Protein AF-A0A8T3VED1-F1 (afdb_monomer_lite)

Sequence (110 aa):
MIINKYISLVITGVLFLMLMLLLSSLVMLINPGMNIVYSGIIVIFFVFICRAFYNFLRNDDQYKNTRKRSSDIEGESYITKGESDIKKTFVIVWVFLMTILLAVTFIIIA

Structure (mmCIF, N/CA/C/O backbone):
data_AF-A0A8T3VED1-F1
#
_entry.id   AF-A0A8T3VED1-F1
#
loop_
_atom_site.group_PDB
_atom_site.id
_atom_site.type_symbol
_atom_site.label_atom_id
_atom_site.label_alt_id
_atom_site.label_comp_id
_atom_site.label_asym_id
_atom_site.label_entity_id
_atom_site.label_seq_id
_atom_site.pdbx_PDB_ins_code
_atom_site.Cartn_x
_atom_site.Cartn_y
_atom_site.Cartn_z
_atom_site.occupancy
_atom_site.B_iso_or_equiv
_atom_site.auth_seq_id
_atom_site.auth_comp_id
_atom_site.auth_asym_id
_atom_site.auth_atom_id
_atom_site.pdbx_PDB_model_num
ATOM 1 N N . MET A 1 1 ? -13.991 -5.048 17.903 1.00 48.25 1 MET A N 1
ATOM 2 C CA . MET A 1 1 ? -12.516 -4.964 18.005 1.00 48.25 1 MET A CA 1
ATOM 3 C C . MET A 1 1 ? -11.882 -5.871 16.945 1.00 48.25 1 MET A C 1
ATOM 5 O O . MET A 1 1 ? -11.138 -6.782 17.281 1.00 48.25 1 MET A O 1
ATOM 9 N N . ILE A 1 2 ? -12.244 -5.677 15.668 1.00 46.62 2 ILE A N 1
ATOM 10 C CA . ILE A 1 2 ? -11.841 -6.581 14.576 1.00 46.62 2 ILE A CA 1
ATOM 11 C C . ILE A 1 2 ? -10.450 -6.186 14.073 1.00 46.62 2 ILE A C 1
ATOM 13 O O . ILE A 1 2 ? -9.627 -7.053 13.805 1.00 46.62 2 ILE A O 1
ATOM 17 N N . ILE A 1 3 ? -10.108 -4.899 14.090 1.00 58.72 3 ILE A N 1
ATOM 18 C CA . ILE A 1 3 ? -8.728 -4.435 13.927 1.00 58.72 3 ILE A CA 1
ATOM 19 C C . ILE A 1 3 ? -7.980 -4.598 15.266 1.00 58.72 3 ILE A C 1
ATOM 21 O O . ILE A 1 3 ? -7.737 -3.659 16.020 1.00 58.72 3 ILE A O 1
ATOM 25 N N . ASN A 1 4 ? -7.645 -5.843 15.610 1.00 67.06 4 ASN A N 1
ATOM 26 C CA . ASN A 1 4 ? -6.657 -6.145 16.649 1.00 67.06 4 ASN A CA 1
ATOM 27 C C . ASN A 1 4 ? -5.262 -5.703 16.154 1.00 67.06 4 ASN A C 1
ATOM 29 O O . ASN A 1 4 ? -5.001 -5.733 14.953 1.00 67.06 4 ASN A O 1
ATOM 33 N N . LYS A 1 5 ? -4.335 -5.358 17.058 1.00 67.31 5 LYS A N 1
ATOM 34 C CA . LYS A 1 5 ? -2.947 -4.949 16.750 1.00 67.31 5 LYS A CA 1
ATOM 35 C C . LYS A 1 5 ? -2.270 -5.871 15.728 1.00 67.31 5 LYS A C 1
ATOM 37 O O . LYS A 1 5 ? -1.517 -5.397 14.878 1.00 67.31 5 LYS A O 1
ATOM 42 N N . TYR A 1 6 ? -2.538 -7.173 15.825 1.00 77.31 6 TYR A N 1
ATOM 43 C CA . TYR A 1 6 ? -2.026 -8.190 14.908 1.00 77.31 6 TYR A CA 1
ATOM 44 C C . TYR A 1 6 ? -2.647 -8.085 13.511 1.00 77.31 6 TYR A C 1
ATOM 46 O O . TYR A 1 6 ? -1.922 -8.123 12.525 1.00 77.31 6 TYR A O 1
ATOM 54 N N . ILE A 1 7 ? -3.960 -7.868 13.415 1.00 79.81 7 ILE A N 1
ATOM 55 C CA . ILE A 1 7 ? -4.667 -7.697 12.139 1.00 79.81 7 ILE A CA 1
ATOM 56 C C . ILE A 1 7 ? -4.227 -6.398 11.453 1.00 79.81 7 ILE A C 1
ATOM 58 O O . ILE A 1 7 ? -3.926 -6.421 10.265 1.00 79.81 7 ILE A O 1
ATOM 62 N N . SER A 1 8 ? -4.066 -5.288 12.187 1.00 79.56 8 SER A N 1
ATOM 63 C CA . SER A 1 8 ? -3.516 -4.041 11.621 1.00 79.56 8 SER A CA 1
ATOM 64 C C . SER A 1 8 ? -2.123 -4.245 11.027 1.00 79.56 8 SER A C 1
ATOM 66 O O . SER A 1 8 ? -1.795 -3.681 9.983 1.00 79.56 8 SER A O 1
ATOM 68 N N . LEU A 1 9 ? -1.294 -5.046 11.704 1.00 82.88 9 LEU A N 1
ATOM 69 C CA . LEU A 1 9 ? 0.062 -5.357 11.265 1.00 82.88 9 LEU A CA 1
ATOM 70 C C . LEU A 1 9 ? 0.046 -6.222 10.002 1.00 82.88 9 LEU A C 1
ATOM 72 O O . LEU A 1 9 ? 0.769 -5.909 9.062 1.00 82.88 9 LEU A O 1
ATOM 76 N N . VAL A 1 10 ? -0.820 -7.238 9.945 1.00 86.75 10 VAL A N 1
ATOM 77 C CA . VAL A 1 10 ? -1.007 -8.071 8.746 1.00 86.75 10 VAL A CA 1
ATOM 78 C C . VAL A 1 10 ? -1.474 -7.224 7.561 1.00 86.75 10 VAL A C 1
ATOM 80 O O . VAL A 1 10 ? -0.852 -7.286 6.507 1.00 86.75 10 VAL A O 1
ATOM 83 N N . ILE A 1 11 ? -2.494 -6.374 7.728 1.00 86.38 11 ILE A N 1
ATOM 84 C CA . ILE A 1 11 ? -3.006 -5.518 6.640 1.00 86.38 11 ILE A CA 1
ATOM 85 C C . ILE A 1 11 ? -1.923 -4.539 6.163 1.00 86.38 11 ILE A C 1
ATOM 87 O O . ILE A 1 11 ? -1.770 -4.315 4.965 1.00 86.38 11 ILE A O 1
ATOM 91 N N . THR A 1 12 ? -1.115 -4.000 7.079 1.00 87.88 12 THR A N 1
ATOM 92 C CA . THR A 1 12 ? 0.018 -3.135 6.712 1.00 87.88 12 THR A CA 1
ATOM 93 C C . THR A 1 12 ? 1.106 -3.913 5.963 1.00 87.88 12 THR A C 1
ATOM 95 O O . THR A 1 12 ? 1.683 -3.399 5.009 1.00 87.88 12 THR A O 1
ATOM 98 N N . GLY A 1 13 ? 1.374 -5.161 6.355 1.00 86.69 13 GLY A N 1
ATOM 99 C CA . GLY A 1 13 ? 2.285 -6.047 5.628 1.00 86.69 13 GLY A CA 1
ATOM 100 C C . GLY A 1 13 ? 1.801 -6.332 4.204 1.00 86.69 13 GLY A C 1
ATOM 101 O O . GLY A 1 13 ? 2.585 -6.249 3.263 1.00 86.69 13 GLY A O 1
ATOM 102 N N . VAL A 1 14 ? 0.499 -6.585 4.030 1.00 89.56 14 VAL A N 1
ATOM 103 C CA . VAL A 1 14 ? -0.125 -6.766 2.707 1.00 89.56 14 VAL A CA 1
ATOM 104 C C . VAL A 1 14 ? 0.001 -5.496 1.861 1.00 89.56 14 VAL A C 1
ATOM 106 O O . VAL A 1 14 ? 0.371 -5.582 0.692 1.00 89.56 14 VAL A O 1
ATOM 109 N N . LEU A 1 15 ? -0.229 -4.317 2.451 1.00 89.06 15 LEU A N 1
ATOM 110 C CA . LEU A 1 15 ? -0.008 -3.032 1.783 1.00 89.06 15 LEU A CA 1
ATOM 111 C C . LEU A 1 15 ? 1.429 -2.896 1.275 1.00 89.06 15 LEU A C 1
ATOM 113 O O . LEU A 1 15 ? 1.638 -2.546 0.114 1.00 89.06 15 LEU A O 1
ATOM 117 N N . PHE A 1 16 ? 2.412 -3.191 2.126 1.00 90.06 16 PHE A N 1
ATOM 118 C CA . PHE A 1 16 ? 3.817 -3.103 1.746 1.00 90.06 16 PHE A CA 1
ATOM 119 C C . PHE A 1 16 ? 4.148 -4.046 0.585 1.00 90.06 16 PHE A C 1
ATOM 121 O O . PHE A 1 16 ? 4.773 -3.626 -0.385 1.00 90.06 16 PHE A O 1
ATOM 128 N N . LEU A 1 17 ? 3.677 -5.296 0.637 1.00 91.25 17 LEU A N 1
ATOM 129 C CA . LEU A 1 17 ? 3.880 -6.262 -0.445 1.00 91.25 17 LEU A CA 1
ATOM 130 C C . LEU A 1 17 ? 3.285 -5.777 -1.772 1.00 91.25 17 LEU A C 1
ATOM 132 O O . LEU A 1 17 ? 3.955 -5.850 -2.800 1.00 91.25 17 LEU A O 1
ATOM 136 N N . MET A 1 18 ? 2.065 -5.234 -1.756 1.00 90.12 18 MET A N 1
ATOM 137 C CA . MET A 1 18 ? 1.439 -4.688 -2.963 1.00 90.12 18 MET A CA 1
ATOM 138 C C . MET A 1 18 ? 2.203 -3.487 -3.528 1.00 90.12 18 MET A C 1
ATOM 140 O O . MET A 1 18 ? 2.365 -3.386 -4.741 1.00 90.12 18 MET A O 1
ATOM 144 N N . LEU A 1 19 ? 2.715 -2.601 -2.671 1.00 90.19 19 LEU A N 1
ATOM 145 C CA . LEU A 1 19 ? 3.548 -1.475 -3.099 1.00 90.19 19 LEU A CA 1
ATOM 146 C C . LEU A 1 19 ? 4.867 -1.945 -3.731 1.00 90.19 19 LEU A C 1
ATOM 148 O O . LEU A 1 19 ? 5.266 -1.418 -4.768 1.00 90.19 19 LEU A O 1
ATOM 152 N N . MET A 1 20 ? 5.518 -2.961 -3.158 1.00 90.00 20 MET A N 1
ATOM 153 C CA . MET A 1 20 ? 6.757 -3.523 -3.711 1.00 90.00 20 MET A CA 1
ATOM 154 C C . MET A 1 20 ? 6.526 -4.215 -5.059 1.00 90.00 20 MET A C 1
ATOM 156 O O . MET A 1 20 ? 7.339 -4.057 -5.969 1.00 90.00 20 MET A O 1
ATOM 160 N N . LEU A 1 21 ? 5.402 -4.921 -5.225 1.00 89.06 21 LEU A N 1
ATOM 161 C CA . LEU A 1 21 ? 4.997 -5.478 -6.520 1.00 89.06 21 LEU A CA 1
ATOM 162 C C . LEU A 1 21 ? 4.777 -4.376 -7.560 1.00 89.06 21 LEU A C 1
ATOM 164 O O . LEU A 1 21 ? 5.260 -4.483 -8.687 1.00 89.06 21 LEU A O 1
ATOM 168 N N . LEU A 1 22 ? 4.104 -3.292 -7.171 1.00 86.56 22 LEU A N 1
ATOM 169 C CA . LEU A 1 22 ? 3.847 -2.160 -8.054 1.00 86.56 22 LEU A CA 1
ATOM 170 C C . LEU A 1 22 ? 5.166 -1.493 -8.476 1.00 86.56 22 LEU A C 1
ATOM 172 O O . LEU A 1 22 ? 5.383 -1.268 -9.665 1.00 86.56 22 LEU A O 1
ATOM 176 N N . LEU A 1 23 ? 6.100 -1.285 -7.544 1.00 86.88 23 LEU A N 1
ATOM 177 C CA .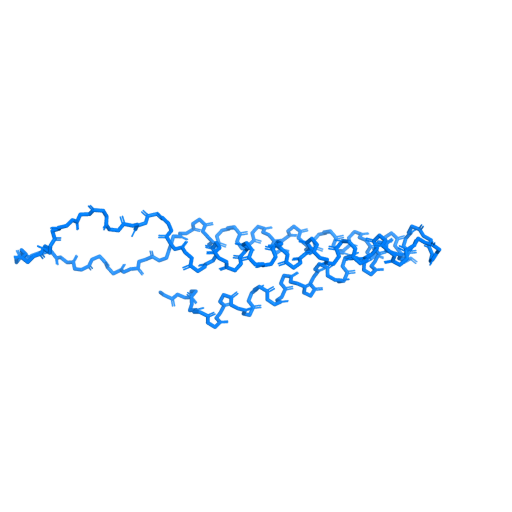 LEU A 1 23 ? 7.446 -0.798 -7.856 1.00 86.88 23 LEU A CA 1
ATOM 178 C C . LEU A 1 23 ? 8.191 -1.729 -8.813 1.00 86.88 23 LEU A C 1
ATOM 180 O O . LEU A 1 23 ? 8.747 -1.250 -9.796 1.00 86.88 23 LEU A O 1
ATOM 184 N N . SER A 1 24 ? 8.171 -3.041 -8.569 1.00 83.69 24 SER A N 1
ATOM 185 C CA . SER A 1 24 ? 8.795 -4.014 -9.471 1.00 83.69 24 SER A CA 1
ATOM 186 C C . SER A 1 24 ? 8.211 -3.927 -10.883 1.00 83.69 24 SER A C 1
ATOM 188 O O . SER A 1 24 ? 8.957 -3.957 -11.858 1.00 83.69 24 SER A O 1
ATOM 190 N N . SER A 1 25 ? 6.888 -3.777 -10.998 1.00 82.62 25 SER A N 1
ATOM 191 C CA . SER A 1 25 ? 6.205 -3.638 -12.288 1.00 82.62 25 SER A CA 1
ATOM 192 C C . SER A 1 25 ? 6.575 -2.327 -13.003 1.00 82.62 25 SER A C 1
ATOM 194 O O . SER A 1 25 ? 6.871 -2.328 -14.194 1.00 82.62 25 SER A O 1
ATOM 196 N N . LEU A 1 26 ? 6.674 -1.214 -12.270 1.00 80.94 26 LEU A N 1
ATOM 197 C CA . LEU A 1 26 ? 7.085 0.081 -12.821 1.00 80.94 26 LEU A CA 1
ATOM 198 C C . LEU A 1 26 ? 8.545 0.095 -13.279 1.00 80.94 26 LEU A C 1
ATOM 200 O O . LEU A 1 26 ? 8.847 0.651 -14.332 1.00 80.94 26 LEU A O 1
ATOM 204 N N . VAL A 1 27 ? 9.449 -0.521 -12.512 1.00 79.56 27 VAL A N 1
ATOM 205 C CA . VAL A 1 27 ? 10.866 -0.645 -12.892 1.00 79.56 27 VAL A CA 1
ATOM 206 C C . VAL A 1 27 ? 11.004 -1.435 -14.192 1.00 79.56 27 VAL A C 1
ATOM 208 O O . VAL A 1 27 ? 11.819 -1.078 -15.039 1.00 79.56 27 VAL A O 1
ATOM 211 N N . MET A 1 28 ? 10.177 -2.464 -14.386 1.00 78.00 28 MET A N 1
ATOM 212 C CA . MET A 1 28 ? 10.172 -3.234 -15.627 1.00 78.00 28 MET A CA 1
ATOM 213 C C . MET A 1 28 ? 9.640 -2.425 -16.822 1.00 78.00 28 MET A C 1
ATOM 215 O O . MET A 1 28 ? 10.181 -2.546 -17.918 1.00 78.00 28 MET A O 1
ATOM 219 N N . LEU A 1 29 ? 8.643 -1.555 -16.611 1.00 76.00 29 LEU A N 1
ATOM 220 C CA . LEU A 1 29 ? 8.072 -0.692 -17.656 1.00 76.00 29 LEU A CA 1
ATOM 221 C C . LEU A 1 29 ? 8.987 0.460 -18.091 1.00 76.00 29 LEU A C 1
ATOM 223 O O . LEU A 1 29 ? 9.046 0.783 -19.273 1.00 76.00 29 LEU A O 1
ATOM 227 N N . ILE A 1 30 ? 9.685 1.110 -17.155 1.00 74.44 30 ILE A N 1
ATOM 228 C CA . ILE A 1 30 ? 10.393 2.383 -17.404 1.00 74.44 30 ILE A CA 1
ATOM 229 C C . ILE A 1 30 ? 11.866 2.151 -17.816 1.00 74.44 30 ILE A C 1
ATOM 231 O O . ILE A 1 30 ? 12.645 3.096 -17.864 1.00 74.44 30 ILE A O 1
ATOM 235 N N . ASN A 1 31 ? 12.226 0.925 -18.232 1.00 66.50 31 ASN A N 1
ATOM 236 C CA . ASN A 1 31 ? 13.568 0.476 -18.649 1.00 66.50 31 ASN A CA 1
ATOM 237 C C . ASN A 1 31 ? 14.459 0.052 -17.444 1.00 66.50 31 ASN A C 1
ATOM 239 O O . ASN A 1 31 ? 14.603 0.826 -16.492 1.00 66.50 31 ASN A O 1
ATOM 243 N N . PRO A 1 32 ? 15.124 -1.128 -17.471 1.00 61.41 32 PRO A N 1
ATOM 244 C CA . PRO A 1 32 ? 15.973 -1.643 -16.377 1.00 61.41 32 PRO A CA 1
ATOM 245 C C . PRO A 1 32 ? 17.149 -0.742 -15.961 1.00 61.41 32 PRO A C 1
ATOM 247 O O . PRO A 1 32 ? 17.796 -1.005 -14.950 1.00 61.41 32 PRO A O 1
ATOM 250 N N . GLY A 1 33 ? 17.441 0.315 -16.726 1.00 59.03 33 GLY A N 1
ATOM 251 C CA . GLY A 1 33 ? 18.478 1.303 -16.421 1.00 59.03 33 GLY A CA 1
ATOM 252 C C . GLY A 1 33 ? 18.059 2.414 -15.451 1.00 59.03 33 GLY A C 1
ATOM 253 O O . GLY A 1 33 ? 18.901 3.240 -15.093 1.00 59.03 33 GLY A O 1
ATOM 254 N N . MET A 1 34 ? 16.791 2.478 -15.022 1.00 57.94 34 MET A N 1
ATOM 255 C CA . MET A 1 34 ? 16.353 3.464 -14.029 1.00 57.94 34 MET A CA 1
ATOM 256 C C . MET A 1 34 ? 17.088 3.245 -12.702 1.00 57.94 34 MET A C 1
ATOM 258 O O . MET A 1 34 ? 16.901 2.247 -12.011 1.00 57.94 34 MET A O 1
ATOM 262 N N . ASN A 1 35 ? 17.956 4.210 -12.384 1.00 61.94 35 ASN A N 1
ATOM 263 C CA . ASN A 1 35 ? 18.916 4.212 -11.283 1.00 61.94 35 ASN A CA 1
ATOM 264 C C . ASN A 1 35 ? 18.365 3.584 -9.992 1.00 61.94 35 ASN A C 1
ATOM 266 O O . ASN A 1 35 ? 17.401 4.084 -9.410 1.00 61.94 35 ASN A O 1
ATOM 270 N N . ILE A 1 36 ? 19.067 2.562 -9.490 1.00 67.38 36 ILE A N 1
ATOM 271 C CA . ILE A 1 36 ? 18.865 1.908 -8.182 1.00 67.38 36 ILE A CA 1
ATOM 272 C C . ILE A 1 36 ? 18.586 2.931 -7.068 1.00 67.38 36 ILE A C 1
ATOM 274 O O . ILE A 1 36 ? 17.742 2.701 -6.203 1.00 67.38 36 ILE A O 1
ATOM 278 N N . VAL A 1 37 ? 19.228 4.099 -7.129 1.00 68.12 37 VAL A N 1
ATOM 279 C CA . VAL A 1 37 ? 19.033 5.213 -6.193 1.00 68.12 37 VAL A CA 1
ATOM 280 C C . VAL A 1 37 ? 17.572 5.686 -6.131 1.00 68.12 37 VAL A C 1
ATOM 282 O O . VAL A 1 37 ? 17.038 5.845 -5.035 1.00 68.12 37 VAL A O 1
ATOM 285 N N . TYR A 1 38 ? 16.886 5.849 -7.269 1.00 77.12 38 TYR A N 1
ATOM 286 C CA . TYR A 1 38 ? 15.473 6.248 -7.287 1.00 77.12 38 TYR A CA 1
ATOM 287 C C . TYR A 1 38 ? 14.570 5.159 -6.708 1.00 77.12 38 TYR A C 1
ATOM 289 O O . TYR A 1 38 ? 13.668 5.469 -5.932 1.00 77.12 38 TYR A O 1
ATOM 297 N N . SER A 1 39 ? 14.850 3.886 -7.007 1.00 77.75 39 SER A N 1
ATOM 298 C CA . SER A 1 39 ? 14.109 2.771 -6.405 1.00 77.75 39 SER A CA 1
ATOM 299 C C . SER A 1 39 ? 14.272 2.741 -4.879 1.00 77.75 39 SER A C 1
ATOM 301 O O . SER A 1 39 ? 13.287 2.583 -4.163 1.00 77.75 39 SER A O 1
ATOM 303 N N . GLY A 1 40 ? 15.478 3.014 -4.364 1.00 81.12 40 GLY A N 1
ATOM 304 C CA . GLY A 1 40 ? 15.744 3.095 -2.927 1.00 81.12 40 GLY A CA 1
ATOM 305 C C . GLY A 1 40 ? 14.980 4.229 -2.238 1.00 81.12 40 GLY A C 1
ATOM 306 O O . GLY A 1 40 ? 14.392 4.018 -1.178 1.00 81.12 40 GLY A O 1
ATOM 307 N N . ILE A 1 41 ? 14.917 5.411 -2.861 1.00 85.06 41 ILE A N 1
ATOM 308 C CA . ILE A 1 41 ? 14.135 6.549 -2.346 1.00 85.06 41 ILE A CA 1
ATOM 309 C C . ILE A 1 41 ? 12.641 6.196 -2.285 1.00 85.06 41 ILE A C 1
ATOM 311 O O . ILE A 1 41 ? 11.979 6.480 -1.284 1.00 85.06 41 ILE A O 1
ATOM 315 N N . ILE A 1 42 ? 12.115 5.529 -3.317 1.00 85.31 42 ILE A N 1
ATOM 316 C CA . ILE A 1 42 ? 10.710 5.104 -3.361 1.00 85.31 42 ILE A CA 1
ATOM 317 C C . ILE A 1 42 ? 10.412 4.061 -2.273 1.00 85.31 42 ILE A C 1
ATOM 319 O O . ILE A 1 42 ? 9.392 4.163 -1.593 1.00 85.31 42 ILE A O 1
ATOM 323 N N . VAL A 1 43 ? 11.316 3.106 -2.032 1.00 87.44 43 VAL A N 1
ATOM 324 C CA . VAL A 1 43 ? 11.162 2.122 -0.945 1.00 87.44 43 VAL A CA 1
ATOM 325 C C . VAL A 1 43 ? 11.104 2.808 0.422 1.00 87.44 43 VAL A C 1
ATOM 327 O O . VAL A 1 43 ? 10.238 2.481 1.234 1.00 87.44 43 VAL A O 1
ATOM 330 N N . ILE A 1 44 ? 11.972 3.793 0.681 1.00 87.56 44 ILE A N 1
ATOM 331 C CA . ILE A 1 44 ? 11.938 4.565 1.935 1.00 87.56 44 ILE A CA 1
ATOM 332 C C . ILE A 1 44 ? 10.583 5.263 2.085 1.00 87.56 44 ILE A C 1
ATOM 334 O O . ILE A 1 44 ? 9.957 5.186 3.145 1.00 87.56 44 ILE A O 1
ATOM 338 N N . PHE A 1 45 ? 10.090 5.891 1.016 1.00 88.62 45 PHE A N 1
ATOM 339 C CA . PHE A 1 45 ? 8.779 6.531 1.008 1.00 88.62 45 PHE A CA 1
ATOM 340 C C . PHE A 1 45 ? 7.642 5.537 1.306 1.00 88.62 45 PHE A C 1
ATOM 342 O O . PHE A 1 45 ? 6.758 5.828 2.115 1.00 88.62 45 PHE A O 1
ATOM 349 N N . PHE A 1 46 ? 7.697 4.322 0.754 1.00 90.94 46 PHE A N 1
ATOM 350 C CA . PHE A 1 46 ? 6.726 3.264 1.049 1.00 90.94 46 PHE A CA 1
ATOM 351 C C . PHE A 1 46 ? 6.754 2.810 2.506 1.00 90.94 46 PHE A C 1
ATOM 353 O O . PHE A 1 46 ? 5.693 2.576 3.085 1.00 90.94 46 PHE A O 1
ATOM 360 N N . VAL A 1 47 ? 7.929 2.736 3.135 1.00 88.62 47 VAL A N 1
ATOM 361 C CA . VAL A 1 47 ? 8.038 2.435 4.572 1.00 88.62 47 VAL A CA 1
ATOM 362 C C . VAL A 1 47 ? 7.357 3.522 5.408 1.00 88.62 47 VAL A C 1
ATOM 364 O O . VAL A 1 47 ? 6.628 3.204 6.352 1.00 88.62 47 VAL A O 1
ATOM 367 N N . PHE A 1 48 ? 7.523 4.799 5.048 1.00 89.25 48 PHE A N 1
ATOM 368 C CA . PHE A 1 48 ? 6.813 5.900 5.707 1.00 89.25 48 PHE A CA 1
ATOM 369 C C . PHE A 1 48 ? 5.295 5.798 5.535 1.00 89.25 48 PHE A C 1
ATOM 371 O O . PHE A 1 48 ? 4.569 5.932 6.523 1.00 89.25 48 PHE A O 1
ATOM 378 N N . ILE A 1 49 ? 4.816 5.489 4.326 1.00 88.94 49 ILE A N 1
ATOM 379 C CA . ILE A 1 49 ? 3.388 5.254 4.062 1.00 88.94 49 ILE A CA 1
ATOM 380 C C . ILE A 1 49 ? 2.865 4.097 4.914 1.00 88.94 49 ILE A C 1
ATOM 382 O O . ILE A 1 49 ? 1.841 4.242 5.575 1.00 88.94 49 ILE A O 1
ATOM 386 N N . CYS A 1 50 ? 3.574 2.969 4.959 1.00 87.44 50 CYS A N 1
ATOM 387 C CA . CYS A 1 50 ? 3.163 1.804 5.741 1.00 87.44 50 CYS A CA 1
ATOM 388 C C . CYS A 1 50 ? 3.103 2.121 7.237 1.00 87.44 50 CYS A C 1
ATOM 390 O O . CYS A 1 50 ? 2.171 1.712 7.926 1.00 87.44 50 CYS A O 1
ATOM 392 N N . ARG A 1 51 ? 4.054 2.911 7.749 1.00 86.12 51 ARG A N 1
ATOM 393 C CA . ARG A 1 51 ? 4.037 3.366 9.143 1.00 86.12 51 ARG A CA 1
ATOM 394 C C . ARG A 1 51 ? 2.849 4.286 9.430 1.00 86.12 51 ARG A C 1
ATOM 396 O O . ARG A 1 51 ? 2.204 4.132 10.466 1.00 86.12 51 ARG A O 1
ATOM 403 N N . ALA A 1 52 ? 2.546 5.219 8.528 1.00 84.75 52 ALA A N 1
ATOM 404 C CA . ALA A 1 52 ? 1.385 6.098 8.648 1.00 84.75 52 ALA A CA 1
ATOM 405 C C . ALA A 1 52 ? 0.070 5.306 8.587 1.00 84.75 52 ALA A C 1
ATOM 407 O O . ALA A 1 52 ? -0.809 5.507 9.421 1.00 84.75 52 ALA A O 1
ATOM 408 N N . PHE A 1 53 ? -0.030 4.348 7.666 1.00 85.88 53 PHE A N 1
ATOM 409 C CA . PHE A 1 53 ? -1.185 3.473 7.500 1.00 85.88 53 PHE A CA 1
ATOM 410 C C . PHE A 1 53 ? -1.403 2.561 8.714 1.00 85.88 53 PHE A C 1
ATOM 412 O O . PHE A 1 53 ? -2.517 2.468 9.224 1.00 85.88 53 PHE A O 1
ATOM 419 N N . TYR A 1 54 ? -0.340 1.965 9.260 1.00 83.25 54 TYR A N 1
ATOM 420 C CA . TYR A 1 54 ? -0.415 1.201 10.507 1.00 83.25 54 TYR A CA 1
ATOM 421 C C . TYR A 1 54 ? -0.916 2.057 11.673 1.00 83.25 54 TYR A C 1
ATOM 423 O O . TYR A 1 54 ? -1.792 1.633 12.429 1.00 83.25 54 TYR A O 1
ATOM 431 N N . ASN A 1 55 ? -0.386 3.276 11.809 1.00 80.81 55 ASN A N 1
ATOM 432 C CA . ASN A 1 55 ? -0.821 4.212 12.841 1.00 80.81 55 ASN A CA 1
ATOM 433 C C . ASN A 1 55 ? -2.285 4.627 12.651 1.00 80.81 55 ASN A C 1
ATOM 435 O O . ASN A 1 55 ? -3.012 4.685 13.635 1.00 80.81 55 ASN A O 1
ATOM 439 N N . PHE A 1 56 ? -2.738 4.849 11.415 1.00 79.56 56 PHE A N 1
ATOM 440 C CA . PHE A 1 56 ? -4.136 5.148 11.098 1.00 79.56 56 PHE A CA 1
ATOM 441 C C . PHE A 1 56 ? -5.073 3.992 11.470 1.00 79.56 56 PHE A C 1
ATOM 443 O O . PHE A 1 56 ? -6.103 4.201 12.112 1.00 79.56 56 PHE A O 1
ATOM 450 N N . LEU A 1 57 ? -4.702 2.752 11.134 1.00 77.62 57 LEU A N 1
ATOM 451 C CA . LEU A 1 57 ? -5.485 1.576 11.515 1.00 77.62 57 LEU A CA 1
ATOM 452 C C . LEU A 1 57 ? -5.542 1.411 13.037 1.00 77.62 57 LEU A C 1
ATOM 454 O O . LEU A 1 57 ? -6.598 1.089 13.577 1.00 77.62 57 LEU A O 1
ATOM 458 N N . ARG A 1 58 ? -4.431 1.680 13.731 1.00 74.94 58 ARG A N 1
ATOM 459 C CA . ARG A 1 58 ? -4.299 1.483 15.178 1.00 74.94 58 ARG A CA 1
ATOM 460 C C . ARG A 1 58 ? -4.904 2.602 16.033 1.00 74.94 58 ARG A C 1
ATOM 462 O O . ARG A 1 58 ? -5.407 2.309 17.115 1.00 74.94 58 ARG A O 1
ATOM 469 N N . ASN A 1 59 ? -4.844 3.857 15.596 1.00 69.31 59 ASN A N 1
ATOM 470 C CA . ASN A 1 59 ? -5.342 4.999 16.363 1.00 69.31 59 ASN A CA 1
ATOM 471 C C . ASN A 1 59 ? -6.806 5.271 16.015 1.00 69.31 59 ASN A C 1
ATOM 473 O O . ASN A 1 59 ? -7.112 5.770 14.935 1.00 69.31 59 ASN A O 1
ATOM 477 N N . ASP A 1 60 ? -7.740 4.947 16.907 1.00 60.84 60 ASP A N 1
ATOM 478 C CA . ASP A 1 60 ? -9.125 5.434 16.824 1.00 60.84 60 ASP A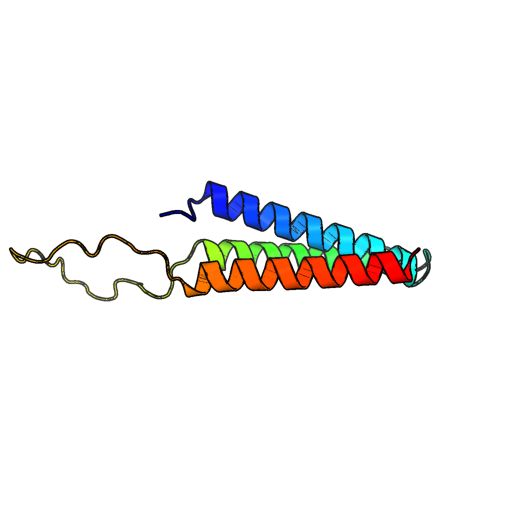 CA 1
ATOM 479 C C . ASP A 1 60 ? -9.191 6.892 17.313 1.00 60.84 60 ASP A C 1
ATOM 481 O O . ASP A 1 60 ? -9.633 7.186 18.421 1.00 60.84 60 ASP A O 1
ATOM 485 N N . ASP A 1 61 ? -8.725 7.828 16.479 1.00 53.06 61 ASP A N 1
ATOM 486 C CA . ASP A 1 61 ? -8.674 9.261 16.819 1.00 53.06 61 ASP A CA 1
ATOM 487 C C . ASP A 1 61 ? -10.063 9.899 17.012 1.00 53.06 61 AS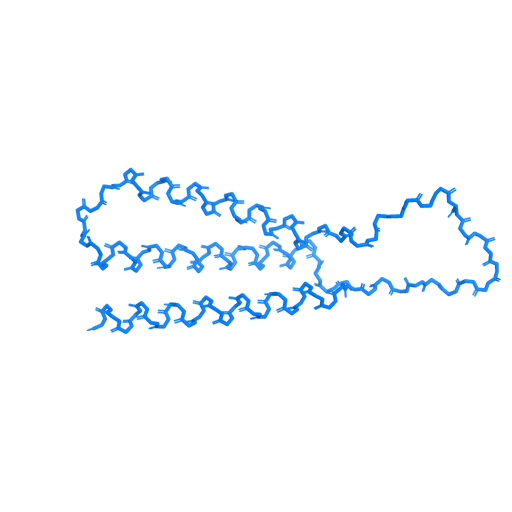P A C 1
ATOM 489 O O . ASP A 1 61 ? -10.177 10.963 17.619 1.00 53.06 61 ASP A O 1
ATOM 493 N N . GLN A 1 62 ? -11.131 9.232 16.564 1.00 49.69 62 GLN A N 1
ATOM 494 C CA . GLN A 1 62 ? -12.520 9.688 16.711 1.00 49.69 62 GLN A CA 1
ATOM 495 C C . GLN A 1 62 ? -13.020 9.669 18.168 1.00 49.69 62 GLN A C 1
ATOM 497 O O . GLN A 1 62 ? -14.007 10.325 18.482 1.00 49.69 62 GLN A O 1
ATOM 502 N N . TYR A 1 63 ? -12.334 8.964 19.075 1.00 50.19 63 TYR A N 1
ATOM 503 C CA . TYR A 1 63 ? -12.746 8.843 20.475 1.00 50.19 63 TYR A CA 1
ATOM 504 C C . TYR A 1 63 ? -11.553 8.955 21.430 1.00 50.19 63 TYR A C 1
ATOM 506 O O . TYR A 1 63 ? -11.352 8.120 22.314 1.00 50.19 63 TYR A O 1
ATOM 514 N N . LYS A 1 64 ? -10.758 10.028 21.305 1.00 44.66 64 LYS A N 1
ATOM 515 C CA . LYS A 1 64 ? -9.979 10.500 22.459 1.00 44.66 64 LYS A CA 1
ATOM 516 C C . LYS A 1 64 ? -10.985 10.886 23.534 1.00 44.66 64 LYS A C 1
ATOM 518 O O . LYS A 1 64 ? -11.694 11.875 23.375 1.00 44.66 64 LYS A O 1
ATOM 523 N N . ASN A 1 65 ? -11.073 10.099 24.605 1.00 49.81 65 ASN A N 1
ATOM 524 C CA . ASN A 1 65 ? -11.878 10.450 25.766 1.00 49.81 65 ASN A CA 1
ATOM 525 C C . ASN A 1 65 ? -11.277 11.710 26.414 1.00 49.81 65 ASN A C 1
ATOM 527 O O . ASN A 1 65 ? -10.442 11.641 27.309 1.00 49.81 65 ASN A O 1
ATOM 531 N N . THR A 1 66 ? -11.653 12.879 25.901 1.00 48.47 66 THR A N 1
ATOM 532 C CA . THR A 1 66 ? -11.301 14.194 26.443 1.00 48.47 66 THR A CA 1
ATOM 533 C C . THR A 1 66 ? -12.109 14.520 27.696 1.00 48.47 66 THR A C 1
ATOM 535 O O . THR A 1 66 ? -11.869 15.548 28.328 1.00 48.47 66 THR A O 1
ATOM 538 N N . ARG A 1 67 ? -13.039 13.649 28.116 1.00 47.59 67 ARG A N 1
ATOM 539 C CA . ARG A 1 67 ? -13.767 13.815 29.371 1.00 47.59 67 ARG A CA 1
ATOM 540 C C . ARG A 1 67 ? -12.974 13.175 30.512 1.00 47.59 67 ARG A C 1
ATOM 542 O O . ARG A 1 67 ? -12.929 11.959 30.650 1.00 47.59 67 ARG A O 1
ATOM 549 N N . LYS A 1 68 ? -12.432 14.011 31.405 1.00 43.84 68 LYS A N 1
ATOM 550 C CA . LYS A 1 68 ? -12.000 13.638 32.771 1.00 43.84 68 LYS A CA 1
ATOM 551 C C . LYS A 1 68 ? -13.190 13.248 33.678 1.00 43.84 68 LYS A C 1
ATOM 553 O O . LYS A 1 68 ? -13.233 13.634 34.840 1.00 43.84 68 LYS A O 1
ATOM 558 N N . ARG A 1 69 ? -14.204 12.558 33.160 1.00 46.03 69 ARG A N 1
ATOM 559 C CA . ARG A 1 69 ? -15.345 12.088 33.955 1.00 46.03 69 ARG A CA 1
ATOM 560 C C . ARG A 1 69 ? -15.382 10.574 33.839 1.00 46.03 69 ARG A C 1
ATOM 562 O O . ARG A 1 69 ? -15.686 10.072 32.760 1.00 46.03 69 ARG A O 1
ATOM 569 N N . SER A 1 70 ? -15.050 9.870 34.926 1.00 47.72 70 SER A N 1
ATOM 570 C CA . SER A 1 70 ? -15.562 8.512 35.090 1.00 47.72 70 SER A CA 1
ATOM 571 C C . SER A 1 70 ? -17.074 8.668 35.201 1.00 47.72 70 SER A C 1
ATOM 573 O O . SER A 1 70 ? -17.590 9.372 36.068 1.00 47.72 70 SER A O 1
ATOM 575 N N . SER A 1 71 ? -17.793 8.160 34.210 1.00 49.06 71 SER A N 1
ATOM 576 C CA . SER A 1 71 ? -19.245 8.083 34.242 1.00 49.06 71 SER A CA 1
ATOM 577 C C . SER A 1 71 ? -19.619 6.892 35.123 1.00 49.06 71 SER A C 1
ATOM 579 O O . SER A 1 71 ? -20.034 5.852 34.625 1.00 49.06 71 SER A O 1
ATOM 581 N N . ASP A 1 72 ? -19.424 7.038 36.434 1.00 47.59 72 ASP A N 1
ATOM 582 C CA . ASP A 1 72 ? -19.976 6.138 37.452 1.00 47.59 72 ASP A CA 1
ATOM 583 C C . ASP A 1 72 ? -21.441 6.535 37.710 1.00 47.59 72 ASP A C 1
ATOM 585 O O . ASP A 1 72 ? -21.811 6.969 38.798 1.00 47.59 72 ASP A O 1
ATOM 589 N N . ILE A 1 73 ? -22.266 6.491 36.660 1.00 57.06 73 ILE A N 1
ATOM 590 C CA . ILE A 1 73 ? -23.704 6.772 36.722 1.00 57.06 73 ILE A CA 1
ATOM 591 C C . ILE A 1 73 ? -24.424 5.453 36.434 1.00 57.06 73 ILE A C 1
ATOM 593 O O . ILE A 1 73 ? -24.235 4.857 35.371 1.00 57.06 73 ILE A O 1
ATOM 597 N N . GLU A 1 74 ? -25.234 4.983 37.386 1.00 42.34 74 GLU A N 1
ATOM 598 C CA . GLU A 1 74 ? -26.086 3.804 37.201 1.00 42.34 74 GLU A CA 1
ATOM 599 C C . GLU A 1 74 ? -27.014 4.014 35.996 1.00 42.34 74 GLU A C 1
ATOM 601 O O . GLU A 1 74 ? -27.840 4.925 35.982 1.00 42.34 74 GLU A O 1
ATOM 606 N N . GLY A 1 75 ? -26.860 3.171 34.970 1.00 53.84 75 GLY A N 1
ATOM 607 C CA . GLY A 1 75 ? -27.683 3.191 33.757 1.00 53.84 75 GLY A CA 1
ATOM 608 C C . GLY A 1 75 ? -26.939 3.534 32.466 1.00 53.84 75 GLY A C 1
ATOM 609 O O . GLY A 1 75 ? -27.514 3.378 31.389 1.00 53.84 75 GLY A O 1
ATOM 610 N N . GLU A 1 76 ? -25.666 3.936 32.522 1.00 45.38 76 GLU A N 1
ATOM 611 C CA . GLU A 1 76 ? -24.881 4.093 31.296 1.00 45.38 76 GLU A CA 1
ATOM 612 C C . GLU A 1 76 ? -24.445 2.722 30.769 1.00 45.38 76 GLU A C 1
ATOM 614 O O . GLU A 1 76 ? -23.495 2.100 31.245 1.00 45.38 76 GLU A O 1
ATOM 619 N N . SER A 1 77 ? -25.169 2.229 29.761 1.00 45.88 77 SER A N 1
ATOM 620 C CA . SER A 1 77 ? -24.729 1.091 28.964 1.00 45.88 77 SER A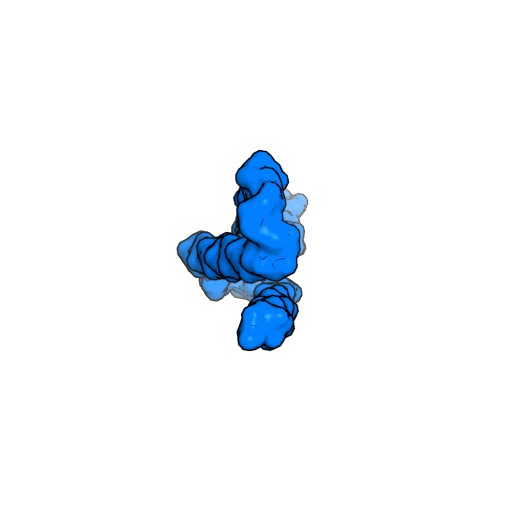 CA 1
ATOM 621 C C . SER A 1 77 ? -23.351 1.423 28.405 1.00 45.88 77 SER A C 1
ATOM 623 O O . SER A 1 77 ? -23.226 2.369 27.622 1.00 45.88 77 SER A O 1
ATOM 625 N N . TYR A 1 78 ? -22.325 0.665 28.801 1.00 48.28 78 TYR A N 1
ATOM 626 C CA . TYR A 1 78 ? -21.007 0.740 28.183 1.00 48.28 78 TYR A CA 1
ATOM 627 C C . TYR A 1 78 ? -21.209 0.777 26.672 1.00 48.28 78 TYR A C 1
ATOM 629 O O . TYR A 1 78 ? -21.715 -0.193 26.107 1.00 48.28 78 TYR A O 1
ATOM 637 N N . ILE A 1 79 ? -20.866 1.892 26.019 1.00 50.31 79 ILE A N 1
ATOM 638 C CA . ILE A 1 79 ? -20.866 1.948 24.560 1.00 50.31 79 ILE A CA 1
ATOM 639 C C . ILE A 1 79 ? -19.854 0.888 24.143 1.00 50.31 79 ILE A C 1
ATOM 641 O O . ILE A 1 79 ? -18.639 1.079 24.257 1.00 50.31 79 ILE A O 1
ATOM 645 N N . THR A 1 80 ? -20.355 -0.285 23.759 1.00 46.66 80 THR A N 1
ATOM 646 C CA . THR A 1 80 ? -19.540 -1.387 23.276 1.00 46.66 80 THR A CA 1
ATOM 647 C C . THR A 1 80 ? -18.759 -0.836 22.101 1.00 46.66 80 THR A C 1
ATOM 649 O O . THR A 1 80 ? -19.355 -0.460 21.095 1.00 46.66 80 THR A O 1
ATOM 652 N N . LYS A 1 81 ? -17.439 -0.718 22.289 1.00 52.38 81 LYS A N 1
ATOM 653 C CA . LYS A 1 81 ? -16.462 -0.125 21.367 1.00 52.38 81 LYS A CA 1
ATOM 654 C C . LYS A 1 81 ? -16.660 -0.654 19.942 1.00 52.38 81 LYS A C 1
ATOM 656 O O . LYS A 1 81 ? -16.096 -1.686 19.565 1.00 52.38 81 LYS A O 1
ATOM 661 N N . GLY A 1 82 ? -17.474 0.056 19.169 1.00 50.62 82 GLY A N 1
ATOM 662 C CA . GLY A 1 82 ? -17.644 -0.135 17.740 1.00 50.62 82 GLY A CA 1
ATOM 663 C C . GLY A 1 82 ? -16.476 0.525 17.026 1.00 50.62 82 GLY A C 1
ATOM 664 O O . GLY A 1 82 ? -16.209 1.707 17.208 1.00 50.62 82 GLY A O 1
ATOM 665 N N . GLU A 1 83 ? -15.741 -0.260 16.253 1.00 58.47 83 GLU A N 1
ATOM 666 C CA . GLU A 1 83 ? -14.711 0.244 15.350 1.00 58.47 83 GLU A CA 1
ATOM 667 C C . GLU A 1 83 ? -15.363 1.141 14.291 1.00 58.47 83 GLU A C 1
ATOM 669 O O . GLU A 1 83 ? -16.394 0.756 13.739 1.00 58.47 83 GLU A O 1
ATOM 674 N N . SER A 1 84 ? -14.785 2.313 14.006 1.00 64.31 84 SER A N 1
ATOM 675 C CA . SER A 1 84 ? -15.386 3.250 13.047 1.00 64.31 84 SER A CA 1
ATOM 676 C C . SER A 1 84 ? -15.517 2.616 11.653 1.00 64.31 84 SER A C 1
ATOM 678 O O . SER A 1 84 ? -14.527 2.174 11.063 1.00 64.31 84 SER A O 1
ATOM 680 N N . ASP A 1 85 ? -16.732 2.594 11.097 1.00 69.06 85 ASP A N 1
ATOM 681 C CA . ASP A 1 85 ? -17.007 1.990 9.782 1.00 69.06 85 ASP A CA 1
ATOM 682 C C . ASP A 1 85 ? -16.243 2.671 8.636 1.00 69.06 85 ASP A C 1
ATOM 684 O O . ASP A 1 85 ? -15.985 2.065 7.592 1.00 69.06 85 ASP A O 1
ATOM 688 N N . ILE A 1 86 ? -15.775 3.901 8.863 1.00 73.44 86 ILE A N 1
ATOM 689 C CA . ILE A 1 86 ? -14.937 4.648 7.925 1.00 73.44 86 ILE A CA 1
ATOM 690 C C . ILE A 1 86 ? -13.587 3.966 7.668 1.00 73.44 86 ILE A C 1
ATOM 692 O O . ILE A 1 86 ? -13.124 3.947 6.531 1.00 73.44 86 ILE A O 1
ATOM 696 N N . LYS A 1 87 ? -12.972 3.338 8.682 1.00 73.69 87 LYS A N 1
ATOM 697 C CA . LYS A 1 87 ? -11.687 2.637 8.523 1.00 73.69 87 LYS A CA 1
ATOM 698 C C . LYS A 1 87 ? -11.837 1.361 7.711 1.00 73.69 87 LYS A C 1
ATOM 700 O O . LYS A 1 87 ? -11.015 1.093 6.841 1.00 73.69 87 LYS A O 1
ATOM 705 N N . LYS A 1 88 ? -12.906 0.601 7.957 1.00 74.81 88 LYS A N 1
ATOM 706 C CA . LYS A 1 88 ? -13.222 -0.605 7.180 1.00 74.81 88 LYS A CA 1
ATOM 707 C C . LYS A 1 88 ? -13.482 -0.247 5.720 1.00 74.81 88 LYS A C 1
ATOM 709 O O . LYS A 1 88 ? -12.894 -0.851 4.829 1.00 74.81 88 LYS A O 1
ATOM 714 N N . THR A 1 89 ? -14.297 0.783 5.491 1.00 80.38 89 THR A N 1
ATOM 715 C CA . THR A 1 89 ? -14.597 1.293 4.146 1.00 80.38 89 THR A CA 1
ATOM 716 C C . THR A 1 89 ? -13.321 1.746 3.438 1.00 80.38 89 THR A C 1
ATOM 718 O O . THR A 1 89 ? -13.095 1.375 2.291 1.00 80.38 89 THR A O 1
ATOM 721 N N . PHE A 1 90 ? -12.437 2.465 4.135 1.00 84.56 90 PHE A N 1
ATOM 722 C CA . PHE A 1 90 ? -11.145 2.880 3.592 1.00 84.56 90 PHE A CA 1
ATOM 723 C C . PHE A 1 90 ? -10.266 1.693 3.182 1.00 84.56 90 PHE A C 1
ATOM 725 O O . PHE A 1 90 ? -9.729 1.698 2.079 1.00 84.56 90 PHE A O 1
ATOM 732 N N . VAL A 1 91 ? -10.148 0.662 4.029 1.00 84.31 91 VAL A N 1
ATOM 733 C CA . VAL A 1 91 ? -9.374 -0.547 3.697 1.00 84.31 91 VAL A CA 1
ATOM 734 C C . VAL A 1 91 ? -9.944 -1.230 2.454 1.00 84.31 91 VAL A C 1
ATOM 736 O O . VAL A 1 91 ? -9.178 -1.587 1.566 1.00 84.31 91 VAL A O 1
ATOM 739 N N . ILE A 1 92 ? -11.268 -1.363 2.348 1.00 85.12 92 ILE A N 1
ATOM 740 C CA . ILE A 1 92 ? -11.916 -1.971 1.176 1.00 85.12 92 ILE A CA 1
ATOM 741 C C . ILE A 1 92 ? -11.608 -1.166 -0.093 1.00 85.12 92 ILE A C 1
ATOM 743 O O . ILE A 1 92 ? -11.143 -1.732 -1.080 1.00 85.12 92 ILE A O 1
ATOM 747 N N . VAL A 1 93 ? -11.814 0.155 -0.060 1.00 88.56 93 VAL A N 1
ATOM 748 C CA . VAL A 1 93 ? -11.545 1.046 -1.202 1.00 88.56 93 VAL A CA 1
ATOM 749 C C . VAL A 1 93 ? -10.076 0.979 -1.618 1.00 88.56 93 VAL A C 1
ATOM 751 O O . VAL A 1 93 ? -9.772 0.881 -2.805 1.00 88.56 93 VAL A O 1
ATOM 754 N N . TRP A 1 94 ? -9.162 0.980 -0.647 1.00 87.69 94 TRP A N 1
ATOM 755 C CA . TRP A 1 94 ? -7.731 0.867 -0.897 1.00 87.69 94 TRP A CA 1
ATOM 756 C C . TRP A 1 94 ? -7.356 -0.461 -1.582 1.00 87.69 94 TRP A C 1
ATOM 758 O O . TRP A 1 94 ? -6.620 -0.436 -2.570 1.00 87.69 94 TRP A O 1
ATOM 768 N N . VAL A 1 95 ? -7.879 -1.605 -1.115 1.00 89.00 95 VAL A N 1
ATOM 769 C CA . VAL A 1 95 ? -7.623 -2.918 -1.743 1.00 89.00 95 VAL A CA 1
ATOM 770 C C . VAL A 1 95 ? -8.094 -2.917 -3.197 1.00 89.00 95 VAL A C 1
ATOM 772 O O . VAL A 1 95 ? -7.355 -3.352 -4.083 1.00 89.00 95 VAL A O 1
ATOM 775 N N . PHE A 1 96 ? -9.302 -2.408 -3.457 1.00 91.12 96 PHE A N 1
ATOM 776 C CA . PHE A 1 96 ? -9.846 -2.308 -4.814 1.00 91.12 96 PHE A CA 1
ATOM 777 C C . PHE A 1 96 ? -8.977 -1.430 -5.717 1.00 91.12 96 PHE A C 1
ATOM 779 O O . PHE A 1 96 ? -8.675 -1.799 -6.848 1.00 91.12 96 PHE A O 1
ATOM 786 N N . LEU A 1 97 ? -8.515 -0.290 -5.210 1.00 90.69 97 LEU A N 1
ATOM 787 C CA . LEU A 1 97 ? -7.660 0.611 -5.972 1.00 90.69 97 LEU A CA 1
ATOM 788 C C . LEU A 1 97 ? -6.312 -0.047 -6.316 1.00 90.69 97 LEU A C 1
ATOM 790 O O . LEU A 1 97 ? -5.895 -0.021 -7.474 1.00 90.69 97 LEU A O 1
ATOM 794 N N . MET A 1 98 ? -5.647 -0.678 -5.342 1.00 89.19 98 MET A N 1
ATOM 795 C CA . MET A 1 98 ? -4.353 -1.340 -5.565 1.00 89.19 98 MET A CA 1
ATOM 796 C C . MET A 1 98 ? -4.454 -2.527 -6.522 1.00 89.19 98 MET A C 1
ATOM 798 O O . MET A 1 98 ? -3.560 -2.734 -7.338 1.00 89.19 98 MET A O 1
ATOM 802 N N . THR A 1 99 ? -5.537 -3.300 -6.440 1.00 89.06 99 THR A N 1
ATOM 803 C CA . THR A 1 99 ? -5.764 -4.436 -7.344 1.00 89.06 99 THR A CA 1
ATOM 804 C C . THR A 1 99 ? -6.004 -3.984 -8.780 1.00 89.06 99 THR A C 1
ATOM 806 O O . THR A 1 99 ? -5.416 -4.568 -9.686 1.00 89.06 99 THR A O 1
ATOM 809 N N . ILE A 1 100 ? -6.776 -2.914 -9.000 1.00 91.25 100 ILE A N 1
ATOM 810 C CA . ILE A 1 100 ? -6.957 -2.326 -10.337 1.00 91.25 100 ILE A CA 1
ATOM 811 C C . ILE A 1 100 ? -5.621 -1.818 -10.889 1.00 91.25 100 ILE A C 1
ATOM 813 O O . ILE A 1 100 ? -5.282 -2.127 -12.028 1.00 91.25 100 ILE A O 1
ATOM 817 N N . LEU A 1 101 ? -4.839 -1.086 -10.087 1.00 88.62 101 LEU A N 1
ATOM 818 C CA . LEU A 1 101 ? -3.523 -0.596 -10.512 1.00 88.62 101 LEU A CA 1
ATOM 819 C C . LEU A 1 101 ? -2.592 -1.740 -10.922 1.00 88.62 101 LEU A C 1
ATOM 821 O O . LEU A 1 101 ? -2.000 -1.672 -11.993 1.00 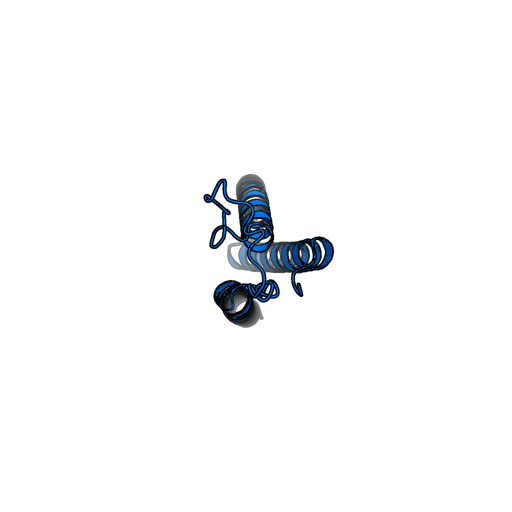88.62 101 LEU A O 1
ATOM 825 N N . LEU A 1 102 ? -2.490 -2.792 -10.104 1.00 88.12 102 LEU A N 1
ATOM 826 C CA . LEU A 1 102 ? -1.656 -3.958 -10.411 1.00 88.12 102 LEU A CA 1
ATOM 827 C C . LEU A 1 102 ? -2.141 -4.712 -11.656 1.00 88.12 102 LEU A C 1
ATOM 829 O O . LEU A 1 102 ? -1.328 -5.149 -12.464 1.00 88.12 102 LEU A O 1
ATOM 833 N N . ALA A 1 103 ? -3.456 -4.853 -11.837 1.00 88.44 103 ALA A N 1
ATOM 834 C CA . ALA A 1 103 ? -4.008 -5.482 -13.033 1.00 88.44 103 ALA A CA 1
ATOM 835 C C . ALA A 1 103 ? -3.642 -4.690 -14.297 1.00 88.44 103 ALA A C 1
ATOM 837 O O . ALA A 1 103 ? -3.196 -5.271 -15.282 1.00 88.44 103 ALA A O 1
ATOM 838 N N . VAL A 1 104 ? -3.772 -3.361 -14.253 1.00 89.00 104 VAL A N 1
ATOM 839 C CA . VAL A 1 104 ? -3.395 -2.484 -15.368 1.00 89.00 104 VAL A CA 1
ATOM 840 C C . VAL A 1 104 ? -1.894 -2.561 -15.642 1.00 89.00 104 VAL A C 1
ATOM 842 O O . VAL A 1 104 ? -1.511 -2.711 -16.799 1.00 89.00 104 VAL A O 1
ATOM 845 N N . THR A 1 105 ? -1.033 -2.508 -14.617 1.00 85.44 105 THR A N 1
ATOM 846 C CA . THR A 1 105 ? 0.418 -2.599 -14.843 1.00 85.44 105 THR A CA 1
ATOM 847 C C . THR A 1 105 ? 0.814 -3.941 -15.443 1.00 85.44 105 THR A C 1
ATOM 849 O O . THR A 1 105 ? 1.628 -3.958 -16.360 1.00 85.44 105 THR A O 1
ATOM 852 N N . PHE A 1 106 ? 0.210 -5.050 -15.009 1.00 84.31 106 PHE A N 1
ATOM 853 C CA . PHE A 1 106 ? 0.460 -6.359 -15.613 1.00 84.31 106 PHE A CA 1
ATOM 854 C C . PHE A 1 106 ? -0.020 -6.462 -17.062 1.00 84.31 106 PHE A C 1
ATOM 856 O O . PHE A 1 106 ? 0.685 -7.061 -17.863 1.00 84.31 106 PHE A O 1
ATOM 863 N N . ILE A 1 107 ? -1.153 -5.852 -17.426 1.00 87.12 107 ILE A N 1
ATOM 864 C CA . ILE A 1 107 ? -1.621 -5.823 -18.824 1.00 87.12 107 ILE A CA 1
ATOM 865 C C . ILE A 1 107 ? -0.668 -5.026 -19.721 1.00 87.12 107 ILE A C 1
ATOM 867 O O . ILE A 1 107 ? -0.447 -5.418 -20.855 1.00 87.12 107 ILE A O 1
ATOM 871 N N . ILE A 1 108 ? -0.117 -3.909 -19.238 1.00 83.50 108 ILE A N 1
ATOM 872 C CA . ILE A 1 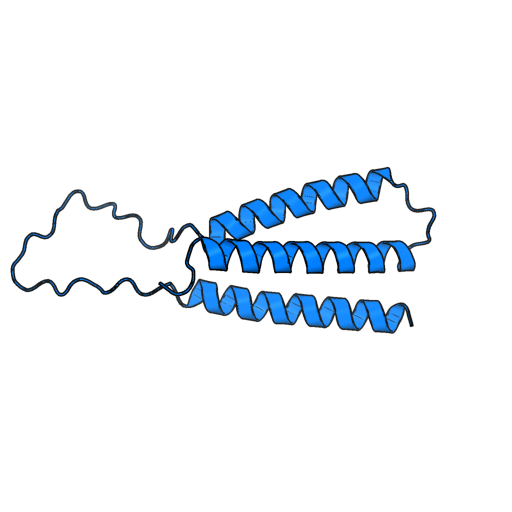108 ? 0.803 -3.072 -20.034 1.00 83.50 108 ILE A CA 1
ATOM 873 C C . ILE A 1 108 ? 2.167 -3.760 -20.211 1.00 83.50 108 ILE A C 1
ATOM 875 O O . ILE A 1 108 ? 2.864 -3.524 -21.192 1.00 83.50 108 ILE A O 1
ATOM 879 N N . ILE A 1 109 ? 2.558 -4.577 -19.234 1.00 78.69 109 ILE A N 1
ATOM 880 C CA . ILE A 1 109 ? 3.812 -5.334 -19.226 1.00 78.69 109 ILE A CA 1
ATOM 881 C C . ILE A 1 109 ? 3.762 -6.589 -20.110 1.00 78.69 109 ILE A C 1
ATOM 883 O O . ILE A 1 109 ? 4.808 -6.980 -20.630 1.00 78.69 109 ILE A O 1
ATOM 887 N N . ALA A 1 110 ? 2.603 -7.255 -20.175 1.00 68.25 110 ALA A N 1
ATOM 888 C CA . ALA A 1 110 ? 2.388 -8.507 -20.905 1.00 68.25 110 ALA A CA 1
ATOM 889 C C . ALA A 1 110 ? 2.420 -8.302 -22.426 1.00 68.25 110 ALA A C 1
ATOM 891 O O . ALA A 1 110 ? 2.979 -9.195 -23.103 1.00 68.25 110 ALA A O 1
#

Secondary structure (DSSP, 8-state):
--S-HHHHHHHHHHHHHHHHHHHHHHHHHT-TTS-HHHHHHHHHHHHHHHHHHHHHHH--GGG----------TT------PPPHHHHHHHHHHHHHHHHHHHHHHHHH-

Foldseek 3Di:
DVLDLVNLLVLLVVQLVLQVLLLVLVCLVVDVPPDPVVSVVSNVVSVVVSVVSSCVSVDPVVDPPPDPDPCPDPPPDDPPDDDDVVNVVVSVVVVVVSVVSSVVSVVVND

Organism: NCBI:txid230361

pLDDT: mean 73.82, std 15.78, range [42.34, 91.25]

Radius of gyration: 19.71 Å; chains: 1; bounding box: 47×23×58 Å